Protein AF-F9RQL7-F1 (afdb_monomer)

Mean predicted aligned error: 13.52 Å

Radius of gyration: 19.3 Å; Cα contacts (8 Å, |Δi|>4): 56; chains: 1; bounding box: 46×42×48 Å

Secondary structure (DSSP, 8-state):
---HHHHHHHHTTTTTTS----HHHHHHHHHHHHHHHHHHHHTTHHHHHHHHHT--HHHHHHHHHHTGGGTT-----SSS----HHHHHHHHHHHHHTT-SSHHHHHHHHHHHHHT-

pLDDT: mean 74.27, std 17.34, range [39.31, 95.12]

Organism: NCBI:txid870967

Nearest PDB structures (foldseek):
  8rbz-assembly1_d  TM=2.976E-01  e=7.379E+00  Homo sapiens

Foldseek 3Di:
DDDVVVVVVVVVVPPPDDDPQDPVNVVVVVVVVVVVVCCVFPVQPPVLLVVLLPDDLVRLVVVLVVCVVVQPPDDDDPPDPDDTSNNSSVLSNQCVVVVPPDSVRSVVVVVCVVVVD

Structure (mmCIF, N/CA/C/O backbone):
data_AF-F9RQL7-F1
#
_entry.id   AF-F9RQL7-F1
#
loop_
_atom_site.group_PDB
_atom_site.id
_atom_site.type_symbol
_atom_site.label_atom_id
_atom_site.label_alt_id
_atom_site.label_comp_id
_atom_site.label_asym_id
_atom_site.label_entity_id
_atom_site.label_seq_id
_atom_site.pdbx_PDB_ins_code
_atom_site.Cartn_x
_atom_site.Cartn_y
_atom_site.Cartn_z
_atom_site.occupancy
_atom_site.B_iso_or_equiv
_atom_site.auth_seq_id
_atom_site.auth_comp_id
_atom_site.auth_asym_id
_atom_site.auth_atom_id
_atom_site.pdbx_PDB_model_num
ATOM 1 N N . MET A 1 1 ? 10.982 -32.640 -1.183 1.00 45.06 1 MET A N 1
ATOM 2 C CA . MET A 1 1 ? 10.847 -31.191 -1.459 1.00 45.06 1 MET A CA 1
ATOM 3 C C . MET A 1 1 ? 12.159 -30.702 -2.053 1.00 45.06 1 MET A C 1
ATOM 5 O O . MET A 1 1 ? 13.196 -31.022 -1.490 1.00 45.06 1 MET A O 1
ATOM 9 N N . LYS A 1 2 ? 12.142 -30.049 -3.223 1.00 42.50 2 LYS A N 1
ATOM 10 C CA . LYS A 1 2 ? 13.363 -29.528 -3.861 1.00 42.50 2 LYS A CA 1
ATOM 11 C C . LYS A 1 2 ? 13.650 -28.135 -3.309 1.00 42.50 2 LYS A C 1
ATOM 13 O O . LYS A 1 2 ? 12.776 -27.278 -3.339 1.00 42.50 2 LYS A O 1
ATOM 18 N N . ASP A 1 3 ? 14.860 -27.960 -2.799 1.00 39.31 3 ASP A N 1
ATOM 19 C CA . ASP A 1 3 ? 15.349 -26.729 -2.189 1.00 39.31 3 ASP A CA 1
ATOM 20 C C . ASP A 1 3 ? 15.357 -25.577 -3.221 1.00 39.31 3 ASP A C 1
ATOM 22 O O . ASP A 1 3 ? 16.038 -25.691 -4.249 1.00 39.31 3 ASP A O 1
ATOM 26 N N . PRO A 1 4 ? 14.624 -24.467 -3.012 1.00 50.97 4 PRO A N 1
ATOM 27 C CA . PRO A 1 4 ? 14.564 -23.359 -3.971 1.00 50.97 4 PRO A CA 1
ATOM 28 C C . PRO A 1 4 ? 15.920 -22.657 -4.159 1.00 50.97 4 PRO A C 1
ATOM 30 O O . PRO A 1 4 ? 16.154 -22.020 -5.184 1.00 50.97 4 PRO A O 1
ATOM 33 N N . LEU A 1 5 ? 16.868 -22.844 -3.235 1.00 45.59 5 LEU A N 1
ATOM 34 C CA . LEU A 1 5 ? 18.243 -22.349 -3.369 1.00 45.59 5 LEU A CA 1
ATOM 35 C C . LEU A 1 5 ? 19.068 -23.126 -4.412 1.00 45.59 5 LEU A C 1
ATOM 37 O O . LEU A 1 5 ? 20.006 -22.577 -4.993 1.00 45.59 5 LEU A O 1
ATOM 41 N N . LEU A 1 6 ? 18.702 -24.377 -4.711 1.00 46.00 6 LEU A N 1
ATOM 42 C CA . LEU A 1 6 ? 19.337 -25.178 -5.765 1.00 46.00 6 LEU A CA 1
ATOM 43 C C . LEU A 1 6 ? 18.793 -24.846 -7.163 1.00 46.00 6 LEU A C 1
ATOM 45 O O . LEU A 1 6 ? 19.497 -25.048 -8.152 1.00 46.00 6 LEU A O 1
ATOM 49 N N . SER A 1 7 ? 17.581 -24.288 -7.250 1.00 49.50 7 SER A N 1
ATOM 50 C CA . SER A 1 7 ? 16.996 -23.784 -8.502 1.00 49.50 7 SER A CA 1
ATOM 51 C C . SER A 1 7 ? 17.860 -22.678 -9.115 1.00 49.50 7 SER A C 1
ATOM 53 O O . SER A 1 7 ? 18.154 -22.698 -10.308 1.00 49.50 7 SER A O 1
ATOM 55 N N . ASN A 1 8 ? 18.379 -21.773 -8.278 1.00 44.59 8 ASN A N 1
ATOM 56 C CA . ASN A 1 8 ? 19.249 -20.685 -8.731 1.00 44.59 8 ASN A CA 1
ATOM 57 C C . ASN A 1 8 ? 20.629 -21.170 -9.209 1.00 44.59 8 ASN A C 1
ATOM 59 O O . ASN A 1 8 ? 21.222 -20.533 -10.075 1.00 44.59 8 ASN A O 1
ATOM 63 N N . ARG A 1 9 ? 21.131 -22.313 -8.711 1.00 43.75 9 ARG A N 1
ATOM 64 C CA . ARG A 1 9 ? 22.375 -22.925 -9.224 1.00 43.75 9 ARG A CA 1
ATOM 65 C C . ARG A 1 9 ? 22.205 -23.556 -10.606 1.00 43.75 9 ARG A C 1
ATOM 67 O O . ARG A 1 9 ? 23.170 -23.588 -11.366 1.00 43.75 9 ARG A O 1
ATOM 74 N N . ARG A 1 10 ? 21.007 -24.037 -10.954 1.00 40.84 10 ARG A N 1
ATOM 75 C CA . ARG A 1 10 ? 20.752 -24.623 -12.283 1.00 40.84 10 ARG A CA 1
ATOM 76 C C . ARG A 1 10 ? 20.666 -23.580 -13.390 1.00 40.84 10 ARG A C 1
ATOM 78 O O . ARG A 1 10 ? 21.162 -23.833 -14.480 1.00 40.84 10 ARG A O 1
ATOM 85 N N . ILE A 1 11 ? 20.165 -22.378 -13.092 1.00 47.31 11 ILE A N 1
ATOM 86 C CA . ILE A 1 11 ? 20.148 -21.269 -14.064 1.00 47.31 11 ILE A CA 1
ATOM 87 C C . ILE A 1 11 ? 21.576 -20.920 -14.522 1.00 47.31 11 ILE A C 1
ATOM 89 O O . ILE A 1 11 ? 21.788 -20.558 -15.674 1.00 47.31 11 ILE A O 1
ATOM 93 N N . THR A 1 12 ? 22.581 -21.096 -13.655 1.00 45.31 12 THR A N 1
ATOM 94 C CA . THR A 1 12 ? 23.987 -20.879 -14.029 1.00 45.31 12 THR A CA 1
ATOM 95 C C . THR A 1 12 ? 24.623 -22.013 -14.838 1.00 45.31 12 THR A C 1
ATOM 97 O O . THR A 1 12 ? 25.692 -21.795 -15.396 1.00 45.31 12 THR A O 1
ATOM 100 N N . THR A 1 13 ? 24.018 -23.205 -14.917 1.00 46.81 13 THR A N 1
ATOM 101 C CA . THR A 1 13 ? 24.629 -24.371 -15.593 1.00 46.81 13 THR A CA 1
ATOM 102 C C . THR A 1 13 ? 24.010 -24.723 -16.946 1.00 46.81 13 THR A C 1
ATOM 104 O O . THR A 1 13 ? 24.648 -25.435 -17.708 1.00 46.81 13 THR A O 1
ATOM 107 N N . GLU A 1 14 ? 22.824 -24.213 -17.290 1.00 46.28 14 GLU A N 1
ATOM 108 C CA . GLU A 1 14 ? 22.153 -24.533 -18.569 1.00 46.28 14 GLU A CA 1
ATOM 109 C C . GLU A 1 14 ? 22.349 -23.475 -19.676 1.00 46.28 14 GLU A C 1
ATOM 111 O O . GLU A 1 14 ? 21.758 -23.581 -20.744 1.00 46.28 14 GLU A O 1
ATOM 116 N N . LEU A 1 15 ? 23.210 -22.471 -19.468 1.00 50.91 15 LEU A N 1
ATOM 117 C CA . LEU A 1 15 ? 23.585 -21.490 -20.505 1.00 50.91 15 LEU A CA 1
ATOM 118 C C . LEU A 1 15 ? 24.892 -21.831 -21.238 1.00 50.91 15 LEU A C 1
ATOM 120 O O . LEU A 1 15 ? 25.329 -21.084 -22.114 1.00 50.91 15 LEU A O 1
ATOM 124 N N . SER A 1 16 ? 25.515 -22.967 -20.926 1.00 53.50 16 SER A N 1
ATOM 125 C CA . SER A 1 16 ? 26.576 -23.514 -21.765 1.00 53.50 16 SER A CA 1
ATOM 126 C C . SER A 1 16 ? 25.939 -24.208 -22.962 1.00 53.50 16 SER A C 1
ATOM 128 O O . SER A 1 16 ? 25.461 -25.331 -22.821 1.00 53.50 16 SER A O 1
ATOM 130 N N . ASN A 1 17 ? 25.909 -23.522 -24.107 1.00 50.91 17 ASN A N 1
ATOM 131 C CA . ASN A 1 17 ? 26.413 -24.108 -25.354 1.00 50.91 17 ASN A CA 1
ATOM 132 C C . ASN A 1 17 ? 26.517 -23.137 -26.540 1.00 50.91 17 ASN A C 1
ATOM 134 O O . ASN A 1 17 ? 26.993 -23.586 -27.570 1.00 50.91 17 ASN A O 1
ATOM 138 N N . ASP A 1 18 ? 26.176 -21.841 -26.428 1.00 52.56 18 ASP A N 1
ATOM 139 C CA . ASP A 1 18 ? 26.261 -20.974 -27.623 1.00 52.56 18 ASP A CA 1
ATOM 140 C C . ASP A 1 18 ? 26.481 -19.468 -27.387 1.00 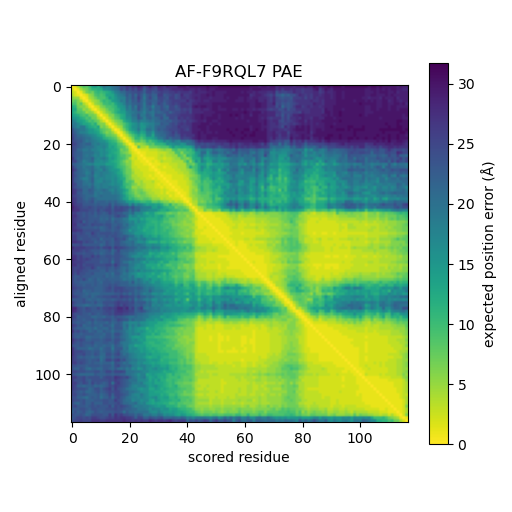52.56 18 ASP A C 1
ATOM 142 O O . ASP A 1 18 ? 25.912 -18.618 -28.069 1.00 52.56 18 ASP A O 1
ATOM 146 N N . SER A 1 19 ? 27.290 -19.050 -26.409 1.00 52.31 19 SER A N 1
ATOM 147 C CA . SER A 1 19 ? 27.514 -17.605 -26.222 1.00 52.31 19 SER A CA 1
ATOM 148 C C . SER A 1 19 ? 28.914 -17.263 -25.738 1.00 52.31 19 SER A C 1
ATOM 150 O O . SER A 1 19 ? 29.286 -17.515 -24.595 1.00 52.31 19 SER A O 1
ATOM 152 N N . SER A 1 20 ? 29.664 -16.606 -26.619 1.00 59.28 20 SER A N 1
ATOM 153 C CA . SER A 1 20 ? 30.956 -15.951 -26.407 1.00 59.28 20 SER A CA 1
ATOM 154 C C . SER A 1 20 ? 30.855 -14.725 -25.483 1.00 59.28 20 SER A C 1
ATOM 156 O O . SER A 1 20 ? 31.326 -13.641 -25.829 1.00 59.28 20 SER A O 1
ATOM 158 N N . ILE A 1 21 ? 30.188 -14.859 -24.337 1.00 56.72 21 ILE A N 1
ATOM 159 C CA . ILE A 1 21 ? 30.029 -13.773 -23.371 1.00 56.72 21 ILE A CA 1
ATOM 160 C C . ILE A 1 21 ? 31.148 -13.892 -22.339 1.00 56.72 21 ILE A C 1
ATOM 162 O O . ILE A 1 21 ? 31.231 -14.873 -21.599 1.00 56.72 21 ILE A O 1
ATOM 166 N N . THR A 1 22 ? 32.028 -12.896 -22.287 1.00 71.88 22 THR A N 1
ATOM 167 C CA . THR A 1 22 ? 33.114 -12.859 -21.302 1.00 71.88 22 THR A CA 1
ATOM 168 C C . THR A 1 22 ? 32.563 -12.634 -19.889 1.00 71.88 22 THR A C 1
ATOM 170 O O . THR A 1 22 ? 31.493 -12.053 -19.693 1.00 71.88 22 THR A O 1
ATOM 173 N N . ILE A 1 23 ? 33.302 -13.072 -18.865 1.00 70.19 23 ILE A N 1
ATOM 174 C CA . ILE A 1 23 ? 32.916 -12.912 -17.448 1.00 70.19 23 ILE A CA 1
ATOM 175 C C . ILE A 1 23 ? 32.603 -11.440 -17.108 1.00 70.19 23 ILE A C 1
ATOM 177 O O . ILE A 1 23 ? 31.697 -11.158 -16.321 1.00 70.19 23 ILE A O 1
ATOM 181 N N . ASP A 1 24 ? 33.307 -10.493 -17.730 1.00 69.19 24 ASP A N 1
ATOM 182 C CA . ASP A 1 24 ? 33.075 -9.061 -17.531 1.00 69.19 24 ASP A CA 1
ATOM 183 C C . ASP A 1 24 ? 31.769 -8.575 -18.171 1.00 69.19 24 ASP A C 1
ATOM 185 O O . ASP A 1 24 ? 31.064 -7.762 -17.570 1.00 69.19 24 ASP A O 1
ATOM 189 N N . GLN A 1 25 ? 31.370 -9.139 -19.315 1.00 71.44 25 GLN A N 1
ATOM 190 C CA . GLN A 1 25 ? 30.062 -8.874 -19.919 1.00 71.44 25 GLN A CA 1
ATOM 191 C C . GLN A 1 25 ? 28.919 -9.425 -19.054 1.00 71.44 25 GLN A C 1
ATOM 193 O O . GLN A 1 25 ? 27.909 -8.744 -18.885 1.00 71.44 25 GLN A O 1
ATOM 198 N N . MET A 1 26 ? 29.083 -10.595 -18.423 1.00 68.94 26 MET A N 1
ATOM 199 C CA . MET A 1 26 ? 28.092 -11.117 -17.464 1.00 68.94 26 MET A CA 1
ATOM 200 C C . MET A 1 26 ? 27.959 -10.231 -16.220 1.00 68.94 26 MET A C 1
ATOM 202 O O . MET A 1 26 ? 26.843 -9.949 -15.775 1.00 68.94 26 MET A O 1
ATOM 206 N N . LYS A 1 27 ? 29.081 -9.758 -15.661 1.00 72.19 27 LYS A N 1
ATOM 207 C CA . LYS A 1 27 ? 29.070 -8.821 -14.525 1.00 72.19 27 LYS A CA 1
ATOM 208 C C . LYS A 1 27 ? 28.386 -7.507 -14.895 1.00 72.19 27 LYS A C 1
ATOM 210 O O . LYS A 1 27 ? 27.615 -6.989 -14.089 1.00 72.19 27 LYS A O 1
ATOM 215 N N . GLN A 1 28 ? 28.640 -6.993 -16.096 1.00 72.88 28 GLN A N 1
ATOM 216 C CA . GLN A 1 28 ? 28.023 -5.766 -16.588 1.00 72.88 28 GLN A CA 1
ATOM 217 C C . GLN A 1 28 ? 26.510 -5.938 -16.782 1.00 72.88 28 GLN A C 1
ATOM 219 O O . GLN A 1 28 ? 25.745 -5.182 -16.195 1.00 72.88 28 GLN A O 1
ATOM 224 N N . LEU A 1 29 ? 26.067 -7.012 -17.444 1.00 72.06 29 LEU A N 1
ATOM 225 C CA . LEU A 1 29 ? 24.647 -7.372 -17.574 1.00 72.06 29 LEU A CA 1
ATOM 226 C C . LEU A 1 29 ? 23.944 -7.514 -16.218 1.00 72.06 29 LEU A C 1
ATOM 228 O O . LEU A 1 29 ? 22.806 -7.077 -16.059 1.00 72.06 29 LEU A O 1
ATOM 232 N N . SER A 1 30 ? 24.607 -8.114 -15.227 1.00 72.69 30 SER A N 1
ATOM 233 C CA . SER A 1 30 ? 24.058 -8.224 -13.872 1.00 72.69 30 SER A CA 1
ATOM 234 C C . SER A 1 30 ? 23.922 -6.859 -13.195 1.00 72.69 30 SER A C 1
ATOM 236 O O . SER A 1 30 ? 22.927 -6.619 -12.512 1.00 72.69 30 SER A O 1
ATOM 238 N N . ARG A 1 31 ? 24.907 -5.969 -13.360 1.00 71.56 31 ARG A N 1
ATOM 239 C CA . ARG A 1 31 ? 24.871 -4.605 -12.810 1.00 71.56 31 ARG A CA 1
ATOM 240 C C . ARG A 1 31 ? 23.804 -3.760 -13.487 1.00 71.56 31 ARG A C 1
ATOM 242 O O . ARG A 1 31 ? 23.064 -3.077 -12.789 1.00 71.56 31 ARG A O 1
ATOM 249 N N . ASP A 1 32 ? 23.684 -3.853 -14.805 1.00 72.81 32 ASP A N 1
ATOM 250 C CA . ASP A 1 32 ? 22.689 -3.115 -15.580 1.00 72.81 32 ASP A CA 1
ATOM 251 C C . ASP A 1 32 ? 21.275 -3.591 -15.236 1.00 72.81 32 ASP A C 1
ATOM 253 O O . ASP A 1 32 ? 20.418 -2.771 -14.925 1.00 72.81 32 ASP A O 1
ATOM 257 N N . LYS A 1 33 ? 21.054 -4.906 -15.102 1.00 68.88 33 LYS A N 1
ATOM 258 C CA . LYS A 1 33 ? 19.782 -5.447 -14.591 1.00 68.88 33 LYS A CA 1
ATOM 259 C C . LYS A 1 33 ? 19.474 -4.987 -13.166 1.00 68.88 33 LYS A C 1
ATOM 261 O O . LYS A 1 33 ? 18.330 -4.648 -12.877 1.00 68.88 33 LYS A O 1
ATOM 266 N N . GLN A 1 34 ? 20.463 -4.953 -12.270 1.00 63.00 34 GLN A N 1
ATOM 267 C CA . GLN A 1 34 ? 20.275 -4.432 -10.909 1.00 63.00 34 GLN A CA 1
ATOM 268 C C . GLN A 1 34 ? 19.994 -2.926 -10.898 1.00 63.00 34 GLN A C 1
ATOM 270 O O . GLN A 1 34 ? 19.187 -2.469 -10.090 1.00 63.00 34 GLN A O 1
ATOM 275 N N . LYS A 1 35 ? 20.621 -2.162 -11.794 1.00 68.19 35 LYS A N 1
ATOM 276 C CA . LYS A 1 35 ? 20.407 -0.723 -11.958 1.00 68.19 35 LYS A CA 1
ATOM 277 C C . LYS A 1 35 ? 19.020 -0.433 -12.524 1.00 68.19 35 LYS A C 1
ATOM 279 O O . LYS A 1 35 ? 18.318 0.405 -11.973 1.00 68.19 35 LYS A O 1
ATOM 284 N N . ASP A 1 36 ? 18.583 -1.167 -13.540 1.00 65.75 36 ASP A N 1
AT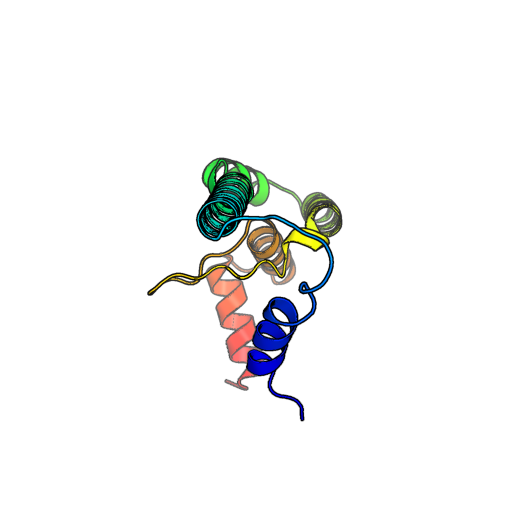OM 285 C CA . ASP A 1 36 ? 17.232 -1.069 -14.096 1.00 65.75 36 ASP A CA 1
ATOM 286 C C . ASP A 1 36 ? 16.173 -1.467 -13.071 1.00 65.75 36 ASP A C 1
ATOM 288 O O . ASP A 1 36 ? 15.145 -0.803 -12.941 1.00 65.75 36 ASP A O 1
ATOM 292 N N . TYR A 1 37 ? 16.442 -2.511 -12.286 1.00 63.47 37 TYR A N 1
ATOM 293 C CA . TYR A 1 37 ? 15.599 -2.908 -11.166 1.00 63.47 37 TYR A CA 1
ATOM 294 C C . TYR A 1 37 ? 15.533 -1.805 -10.104 1.00 63.47 37 TYR A C 1
ATOM 296 O O . TYR A 1 37 ? 14.446 -1.401 -9.700 1.00 63.47 37 TYR A O 1
ATOM 304 N N . ALA A 1 38 ? 16.672 -1.235 -9.701 1.00 59.41 38 ALA A N 1
ATOM 305 C CA . ALA A 1 38 ? 16.710 -0.113 -8.769 1.00 59.41 38 ALA A CA 1
ATOM 306 C C . ALA A 1 38 ? 15.960 1.113 -9.319 1.00 59.41 38 ALA A C 1
ATOM 308 O O . ALA A 1 38 ? 15.188 1.727 -8.584 1.00 59.41 38 ALA A O 1
ATOM 309 N N . ASN A 1 39 ? 16.102 1.436 -10.604 1.00 62.25 39 ASN A N 1
ATOM 310 C CA . ASN A 1 39 ? 15.432 2.568 -11.245 1.00 62.25 39 ASN A CA 1
ATOM 311 C C . ASN A 1 39 ? 13.914 2.358 -11.353 1.00 62.25 39 ASN A C 1
ATOM 313 O O . ASN A 1 39 ? 13.148 3.259 -11.008 1.00 62.25 39 ASN A O 1
ATOM 317 N N . LYS A 1 40 ? 13.449 1.164 -11.739 1.00 63.03 40 LYS A N 1
ATOM 318 C CA . LYS A 1 40 ? 12.011 0.835 -11.764 1.00 63.03 40 LYS A CA 1
ATOM 319 C C . LYS A 1 40 ? 11.367 0.925 -10.380 1.00 63.03 40 LYS A C 1
ATOM 321 O O . LYS A 1 40 ? 10.190 1.243 -10.260 1.00 63.03 40 LYS A O 1
ATOM 326 N N . LEU A 1 41 ? 12.135 0.641 -9.331 1.00 60.16 41 LEU A N 1
ATOM 327 C CA . LEU A 1 41 ? 11.612 0.449 -7.983 1.00 60.16 41 LEU A CA 1
ATOM 328 C C . LEU A 1 41 ? 11.819 1.632 -7.027 1.00 60.16 41 LEU A C 1
ATOM 330 O O . LEU A 1 41 ? 11.132 1.670 -6.001 1.00 60.16 41 LEU A O 1
ATOM 334 N N . SER A 1 42 ? 12.758 2.542 -7.312 1.00 55.12 42 SER A N 1
ATOM 335 C CA . SER A 1 42 ? 13.153 3.642 -6.413 1.00 55.12 42 SER A CA 1
ATOM 336 C C . SER A 1 42 ? 12.760 5.039 -6.893 1.00 55.12 42 SER A C 1
ATOM 338 O O . SER A 1 42 ? 12.509 5.899 -6.051 1.00 55.12 42 SER A O 1
ATOM 340 N N . SER A 1 43 ? 12.639 5.264 -8.206 1.00 53.97 43 SER A N 1
ATOM 341 C CA . SER A 1 43 ? 12.589 6.625 -8.764 1.00 53.97 43 SER A CA 1
ATOM 342 C C . SER A 1 43 ? 11.348 7.437 -8.395 1.00 53.97 43 SER A C 1
ATOM 344 O O . SER A 1 43 ? 11.348 8.633 -8.639 1.00 53.97 43 SER A O 1
ATOM 346 N N . ASN A 1 44 ? 10.297 6.838 -7.820 1.00 69.88 44 ASN A N 1
ATOM 347 C CA . ASN A 1 44 ? 9.081 7.598 -7.519 1.00 69.88 44 ASN A CA 1
ATOM 348 C C . ASN A 1 44 ? 8.281 7.127 -6.299 1.00 69.88 44 ASN A C 1
ATOM 350 O O . ASN A 1 44 ? 7.066 7.285 -6.244 1.00 69.88 44 ASN A O 1
ATOM 354 N N . TRP A 1 45 ? 8.946 6.532 -5.303 1.00 77.00 45 TRP A N 1
ATOM 355 C CA . TRP A 1 45 ? 8.252 5.988 -4.129 1.00 77.00 45 TRP A CA 1
ATOM 356 C C . TRP A 1 45 ? 7.420 7.031 -3.370 1.00 77.00 45 TRP A C 1
ATOM 358 O O . TRP A 1 45 ? 6.273 6.759 -3.035 1.00 77.00 45 TRP A O 1
ATOM 368 N N . LYS A 1 46 ? 7.982 8.217 -3.094 1.00 80.62 46 LYS A N 1
ATOM 369 C CA . LYS A 1 46 ? 7.286 9.268 -2.331 1.00 80.62 46 LYS A CA 1
ATOM 370 C C . LYS A 1 46 ? 6.039 9.764 -3.063 1.00 80.62 46 LYS A C 1
ATOM 372 O O . LYS A 1 46 ? 4.980 9.868 -2.452 1.00 80.62 46 LYS A O 1
ATOM 377 N N . ASP A 1 47 ? 6.16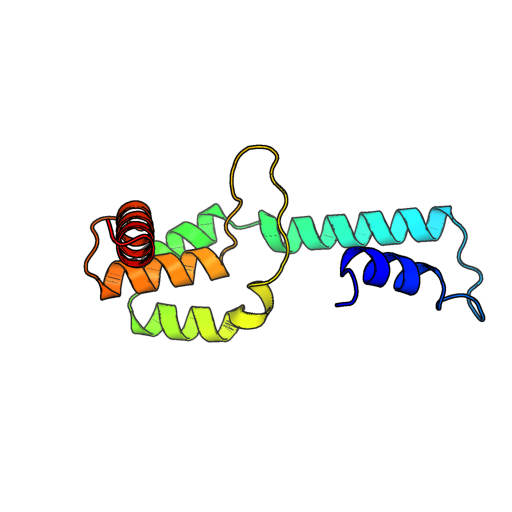4 9.994 -4.363 1.00 84.44 47 ASP A N 1
ATOM 378 C CA . ASP A 1 47 ? 5.075 10.487 -5.203 1.00 84.44 47 ASP A CA 1
ATOM 379 C C . ASP A 1 47 ? 3.989 9.423 -5.365 1.00 84.44 47 ASP A C 1
ATOM 381 O O . ASP A 1 47 ? 2.803 9.705 -5.201 1.00 84.44 47 ASP A O 1
ATOM 385 N N . ALA A 1 48 ? 4.389 8.171 -5.598 1.00 84.44 48 ALA A N 1
ATOM 386 C CA . ALA A 1 48 ? 3.465 7.049 -5.681 1.00 84.44 48 ALA A CA 1
ATOM 387 C C . ALA A 1 48 ? 2.728 6.813 -4.354 1.00 84.44 48 ALA A C 1
ATOM 389 O O . ALA A 1 48 ? 1.518 6.603 -4.362 1.00 84.44 48 ALA A O 1
ATOM 390 N N . LYS A 1 49 ? 3.435 6.904 -3.219 1.00 88.06 49 LYS A N 1
ATOM 391 C CA . LYS A 1 49 ? 2.847 6.818 -1.877 1.00 88.06 49 LYS A CA 1
ATOM 392 C C . LYS A 1 49 ? 1.787 7.901 -1.673 1.00 88.06 49 LYS A C 1
ATOM 394 O O . LYS A 1 49 ? 0.660 7.569 -1.327 1.00 88.06 49 LYS A O 1
ATOM 399 N N . SER A 1 50 ? 2.140 9.161 -1.935 1.00 89.62 50 SER A N 1
ATOM 400 C CA . SER A 1 50 ? 1.225 10.303 -1.806 1.00 89.62 50 SER A CA 1
ATOM 401 C C . SER A 1 50 ? -0.022 10.129 -2.679 1.00 89.62 50 SER A C 1
ATOM 403 O O . SER A 1 50 ? -1.144 10.325 -2.219 1.00 89.62 50 SER A O 1
ATOM 405 N N . LYS A 1 51 ? 0.160 9.665 -3.924 1.00 91.19 51 LYS A N 1
ATOM 406 C CA . LYS A 1 51 ? -0.951 9.373 -4.835 1.00 91.19 51 LYS A CA 1
ATOM 407 C C . LYS A 1 51 ? -1.876 8.289 -4.272 1.00 91.19 51 LYS A C 1
ATOM 409 O O . LYS A 1 51 ? -3.083 8.482 -4.277 1.00 91.19 51 LYS A O 1
ATOM 414 N N . ILE A 1 52 ? -1.320 7.181 -3.778 1.00 92.50 52 ILE A N 1
ATOM 415 C CA . ILE A 1 52 ? -2.080 6.058 -3.200 1.00 92.50 52 ILE A CA 1
ATOM 416 C C . ILE A 1 52 ? -2.855 6.482 -1.948 1.00 92.50 52 ILE A C 1
ATOM 418 O O . ILE A 1 52 ? -3.994 6.063 -1.770 1.00 92.50 52 ILE A O 1
ATOM 422 N N . GLU A 1 53 ? -2.268 7.317 -1.087 1.00 91.25 53 GLU A N 1
ATOM 423 C CA . GLU A 1 53 ? -2.941 7.813 0.124 1.00 91.25 53 GLU A CA 1
ATOM 424 C C . GLU A 1 53 ? -4.211 8.615 -0.201 1.00 91.25 53 GLU A C 1
ATOM 426 O O . GLU A 1 53 ? -5.161 8.580 0.581 1.00 91.25 53 GLU A O 1
ATOM 431 N N . GLY A 1 54 ? -4.244 9.283 -1.360 1.00 91.50 54 GLY A N 1
ATOM 432 C CA . GLY A 1 54 ? -5.399 10.036 -1.851 1.00 91.50 54 GLY A CA 1
ATOM 433 C C . GLY A 1 54 ? -6.392 9.248 -2.713 1.00 91.50 54 GLY A C 1
ATOM 434 O O . GLY A 1 54 ? -7.418 9.814 -3.069 1.00 91.50 54 GLY A O 1
ATOM 435 N N . MET A 1 55 ? -6.114 7.987 -3.064 1.00 94.69 55 MET A N 1
ATOM 436 C CA . MET A 1 55 ? -7.009 7.189 -3.914 1.00 94.69 55 MET A CA 1
ATOM 437 C C . MET A 1 55 ? -8.228 6.687 -3.148 1.00 94.69 55 MET A C 1
ATOM 439 O O . MET A 1 55 ? -8.121 6.248 -1.996 1.00 94.69 55 MET A O 1
ATOM 443 N N . GLU A 1 56 ? -9.37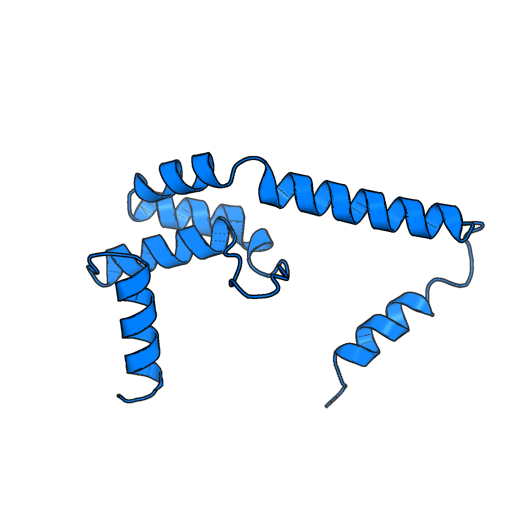8 6.665 -3.813 1.00 93.81 56 GLU A N 1
ATOM 444 C CA . GLU A 1 56 ? -10.576 5.998 -3.314 1.00 93.81 56 GLU A CA 1
ATOM 445 C C . GLU A 1 56 ? -10.551 4.482 -3.520 1.00 93.81 56 GLU A C 1
ATOM 447 O O . GLU A 1 56 ? -9.674 3.923 -4.175 1.00 93.81 56 GLU A O 1
ATOM 452 N N . HIS A 1 57 ? -11.492 3.794 -2.876 1.00 91.75 57 HIS A N 1
ATOM 453 C CA . HIS A 1 57 ? -11.510 2.336 -2.788 1.00 91.75 57 HIS A CA 1
ATOM 454 C C . HIS A 1 57 ? -11.469 1.638 -4.163 1.00 91.75 57 HIS A C 1
ATOM 456 O O . HIS A 1 57 ? -1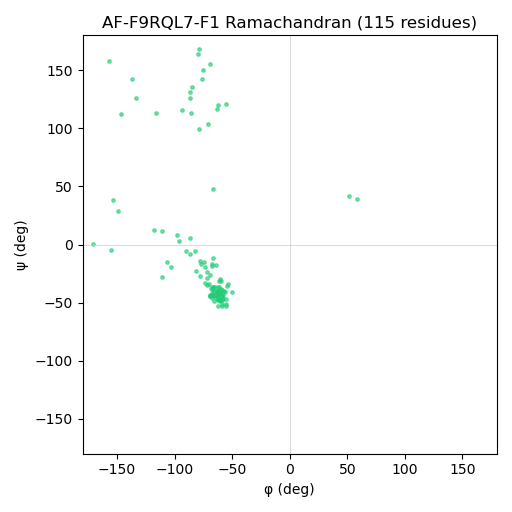0.639 0.754 -4.384 1.00 91.75 57 HIS A O 1
ATOM 462 N N . ASP A 1 58 ? -12.289 2.093 -5.110 1.00 93.62 58 ASP A N 1
ATOM 463 C CA . ASP A 1 58 ? -12.344 1.535 -6.468 1.00 93.62 58 ASP A CA 1
ATOM 464 C C . ASP A 1 58 ? -11.085 1.866 -7.286 1.00 93.62 58 ASP A C 1
ATOM 466 O O . ASP A 1 58 ? -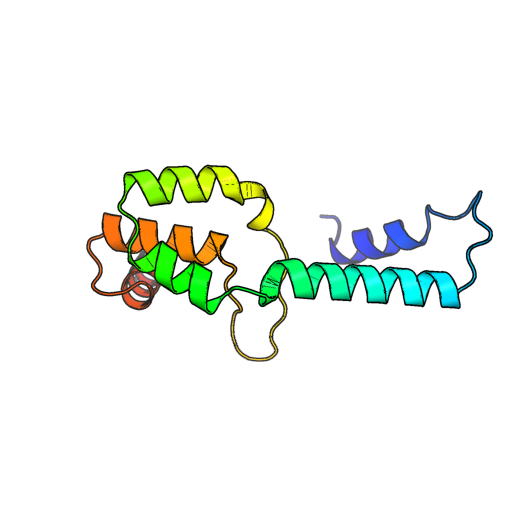10.609 1.056 -8.084 1.00 93.62 58 ASP A O 1
ATOM 470 N N . GLU A 1 59 ? -10.495 3.042 -7.056 1.00 93.50 59 GLU A N 1
ATOM 471 C CA . GLU A 1 59 ? -9.246 3.452 -7.704 1.00 93.50 59 GLU A CA 1
ATOM 472 C C . GLU A 1 59 ? -8.065 2.605 -7.221 1.00 93.50 59 GLU A C 1
ATOM 474 O O . GLU A 1 59 ? -7.198 2.232 -8.016 1.00 93.50 59 GLU A O 1
ATOM 479 N N . LEU A 1 60 ? -8.050 2.259 -5.929 1.00 93.69 60 LEU A N 1
ATOM 480 C CA . LEU A 1 60 ? -7.069 1.345 -5.352 1.00 93.69 60 LEU A CA 1
ATOM 481 C C . LEU A 1 60 ? -7.182 -0.048 -5.976 1.00 93.69 60 LEU A C 1
ATOM 483 O O . LEU A 1 60 ? -6.149 -0.611 -6.333 1.00 93.69 60 LEU A O 1
ATOM 487 N N . LEU A 1 61 ? -8.397 -0.579 -6.168 1.00 93.69 61 LEU A N 1
ATOM 488 C CA . LEU A 1 61 ? -8.601 -1.867 -6.852 1.00 93.69 61 LEU A CA 1
ATOM 489 C C . LEU A 1 61 ? -8.035 -1.849 -8.269 1.00 93.69 61 LEU A C 1
ATOM 491 O O . LEU A 1 61 ? -7.206 -2.694 -8.610 1.00 93.69 61 LEU A O 1
ATOM 495 N N . GLY A 1 62 ? -8.403 -0.840 -9.064 1.00 92.19 62 GLY A N 1
ATOM 496 C CA . GLY A 1 62 ? -7.879 -0.691 -10.422 1.00 92.19 62 GLY A CA 1
ATOM 497 C C . GLY A 1 62 ? -6.353 -0.554 -10.450 1.00 92.19 62 GLY A C 1
ATOM 498 O O . GLY A 1 62 ? -5.684 -1.133 -11.309 1.00 92.19 62 GLY A O 1
ATOM 499 N N . PHE A 1 63 ? -5.776 0.161 -9.480 1.00 91.19 63 PHE A N 1
ATOM 500 C CA . PHE A 1 63 ? -4.327 0.290 -9.349 1.00 91.19 63 PHE A CA 1
ATOM 501 C C . PHE A 1 63 ? -3.647 -1.043 -9.009 1.00 91.19 63 PHE A C 1
ATOM 503 O O . PHE A 1 63 ? -2.605 -1.363 -9.590 1.00 91.19 63 PHE A O 1
ATOM 510 N N . ILE A 1 64 ? -4.212 -1.806 -8.073 1.00 90.94 64 ILE A N 1
ATOM 511 C CA . ILE A 1 64 ? -3.706 -3.116 -7.648 1.00 90.94 64 ILE A CA 1
ATOM 512 C C . ILE A 1 64 ? -3.699 -4.078 -8.838 1.00 90.94 64 ILE A C 1
ATOM 514 O O . ILE A 1 64 ? -2.664 -4.689 -9.114 1.00 90.94 64 ILE A O 1
ATOM 518 N N . ASP A 1 65 ? -4.802 -4.159 -9.580 1.00 90.00 65 ASP A N 1
ATOM 519 C CA . ASP A 1 65 ? -4.917 -5.048 -10.738 1.00 90.00 65 ASP A CA 1
ATOM 520 C C . ASP A 1 65 ? -3.911 -4.690 -11.837 1.00 90.00 65 ASP A C 1
ATOM 522 O O . ASP A 1 65 ? -3.230 -5.572 -12.364 1.00 90.00 65 ASP A O 1
ATOM 526 N N . ALA A 1 66 ? -3.720 -3.397 -12.113 1.00 86.50 66 ALA A N 1
ATOM 527 C CA . ALA A 1 66 ? -2.752 -2.922 -13.103 1.00 86.50 66 ALA A CA 1
ATOM 528 C C . ALA A 1 66 ? -1.278 -3.163 -12.711 1.00 86.50 66 ALA A C 1
ATOM 530 O O . ALA A 1 66 ? -0.399 -3.112 -13.571 1.00 86.50 66 ALA A O 1
ATOM 531 N N . ASN A 1 67 ? -0.984 -3.397 -11.427 1.00 83.81 67 ASN A N 1
ATOM 532 C CA . ASN A 1 67 ? 0.384 -3.516 -10.902 1.00 83.81 67 ASN A CA 1
ATOM 533 C C . ASN A 1 67 ? 0.700 -4.892 -10.299 1.00 83.81 67 ASN A C 1
ATOM 535 O O . ASN A 1 67 ? 1.738 -5.044 -9.649 1.00 83.81 67 ASN A O 1
ATOM 539 N N . LYS A 1 68 ? -0.157 -5.894 -10.519 1.00 80.88 68 LYS A N 1
ATOM 540 C CA . LYS A 1 68 ? -0.051 -7.233 -9.921 1.00 80.88 68 LYS A CA 1
ATOM 541 C C . LYS A 1 68 ? 1.296 -7.917 -10.171 1.00 80.88 68 LYS A C 1
ATOM 543 O O . LYS A 1 68 ? 1.843 -8.550 -9.269 1.00 80.88 68 LYS A O 1
ATOM 548 N N . ASP A 1 69 ? 1.880 -7.701 -11.346 1.00 76.06 69 ASP A N 1
ATOM 549 C CA . ASP A 1 69 ? 3.171 -8.283 -11.737 1.00 76.06 69 ASP A CA 1
ATOM 550 C C . ASP A 1 69 ? 4.364 -7.734 -10.932 1.00 76.06 6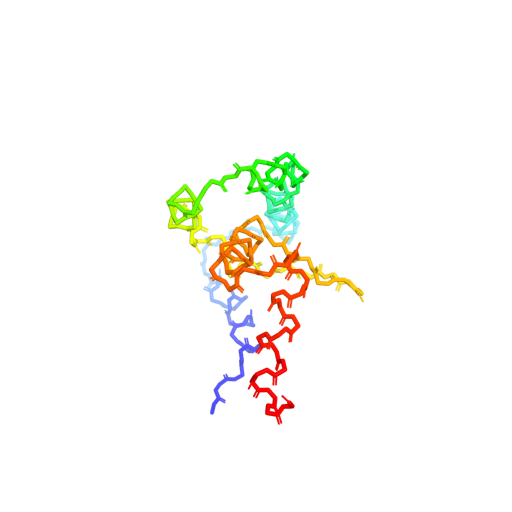9 ASP A C 1
ATOM 552 O O . ASP A 1 69 ? 5.430 -8.349 -10.882 1.00 76.06 69 ASP A O 1
ATOM 556 N N . ASN A 1 70 ? 4.192 -6.600 -10.242 1.00 68.06 70 ASN A N 1
ATOM 557 C CA . ASN A 1 70 ? 5.230 -5.997 -9.403 1.00 68.06 70 ASN A CA 1
ATOM 558 C C . ASN A 1 70 ? 5.253 -6.557 -7.967 1.00 68.06 70 ASN A C 1
ATOM 560 O O . ASN A 1 70 ? 6.170 -6.228 -7.209 1.00 68.06 70 ASN A O 1
ATOM 564 N N . GLY A 1 71 ? 4.268 -7.377 -7.579 1.00 63.03 71 GLY A N 1
ATOM 565 C CA . GLY A 1 71 ? 4.035 -7.773 -6.187 1.00 63.03 71 GLY A CA 1
ATOM 566 C C . GLY A 1 71 ? 4.968 -8.831 -5.602 1.00 63.03 71 GLY A C 1
ATOM 567 O O . GLY A 1 71 ? 5.044 -8.953 -4.386 1.00 63.03 71 GLY A O 1
ATOM 568 N N . LEU A 1 72 ? 5.704 -9.574 -6.435 1.00 61.56 72 LEU A N 1
ATOM 569 C CA . LEU A 1 72 ? 6.624 -10.640 -5.991 1.00 61.56 72 LEU A CA 1
ATOM 570 C C . LEU A 1 72 ? 8.101 -10.294 -6.210 1.00 61.56 72 LEU A C 1
ATOM 572 O O . LEU A 1 72 ? 8.986 -11.146 -6.103 1.00 61.56 72 LEU A O 1
ATOM 576 N N . LEU A 1 73 ? 8.380 -9.035 -6.537 1.00 65.44 73 LEU A N 1
ATOM 577 C CA . LEU A 1 73 ? 9.733 -8.553 -6.744 1.00 65.44 73 LEU A CA 1
ATOM 578 C C . LEU A 1 73 ? 10.457 -8.486 -5.394 1.00 65.44 73 LEU A C 1
ATOM 580 O O . LEU A 1 73 ? 10.230 -7.579 -4.596 1.00 65.44 73 LEU A O 1
ATOM 584 N N . VAL A 1 74 ? 11.336 -9.463 -5.139 1.00 58.91 74 VAL A N 1
ATOM 585 C CA . VAL A 1 74 ? 12.110 -9.576 -3.894 1.00 58.91 74 VAL A CA 1
ATOM 586 C C . VAL A 1 74 ? 12.886 -8.282 -3.640 1.00 58.91 74 VAL A C 1
ATOM 588 O O . VAL A 1 74 ? 13.727 -7.867 -4.446 1.00 58.91 74 VAL A O 1
ATOM 591 N N . ARG A 1 75 ? 12.624 -7.639 -2.497 1.00 64.25 75 ARG A N 1
ATOM 592 C CA . ARG A 1 75 ? 13.364 -6.458 -2.038 1.00 64.25 75 ARG A CA 1
ATOM 593 C C . ARG A 1 75 ? 14.093 -6.778 -0.740 1.00 64.25 75 ARG A C 1
ATOM 595 O O . ARG A 1 75 ? 13.478 -6.978 0.299 1.00 64.25 75 ARG A O 1
ATOM 602 N N . SER A 1 76 ? 15.420 -6.798 -0.791 1.00 55.03 76 SER A N 1
ATOM 603 C CA . SER A 1 76 ? 16.259 -6.970 0.396 1.00 55.03 76 SER A CA 1
ATOM 604 C C . SER A 1 76 ? 16.539 -5.625 1.076 1.00 55.03 76 SER A C 1
ATOM 606 O O . SER A 1 76 ? 16.970 -4.669 0.424 1.00 55.03 76 SER A O 1
ATOM 608 N N . GLY A 1 77 ? 16.346 -5.561 2.393 1.00 56.25 77 GLY A N 1
ATOM 609 C CA . GLY A 1 77 ? 16.814 -4.488 3.275 1.00 56.25 77 GLY A CA 1
ATOM 610 C C . GLY A 1 77 ? 17.388 -5.102 4.553 1.00 56.25 77 GLY A C 1
ATOM 611 O O . GLY A 1 77 ? 16.871 -6.108 5.023 1.00 56.25 77 GLY A O 1
ATOM 612 N N . SER A 1 78 ? 18.469 -4.540 5.101 1.00 50.03 78 SER A N 1
ATOM 613 C CA . SER A 1 78 ? 19.206 -5.147 6.224 1.00 50.03 78 SER A CA 1
ATOM 614 C C . SER A 1 78 ? 18.509 -5.034 7.587 1.00 50.03 78 SER A C 1
ATOM 616 O O . SER A 1 78 ? 18.899 -5.735 8.512 1.00 50.03 78 SER A O 1
ATOM 618 N N . ALA A 1 79 ? 17.491 -4.175 7.725 1.00 54.53 79 ALA A N 1
ATOM 619 C CA . ALA A 1 79 ? 16.765 -3.967 8.989 1.00 54.53 79 ALA A CA 1
ATOM 620 C C . ALA A 1 79 ? 15.323 -3.432 8.831 1.00 54.53 79 ALA A C 1
ATOM 622 O O . ALA A 1 79 ? 14.599 -3.285 9.811 1.00 54.53 79 ALA A O 1
ATOM 623 N N . THR A 1 80 ? 14.887 -3.108 7.612 1.00 61.38 80 THR A N 1
ATOM 624 C CA . THR A 1 80 ? 13.559 -2.542 7.335 1.00 61.38 80 THR A CA 1
ATOM 625 C C . THR A 1 80 ? 12.961 -3.284 6.155 1.00 61.38 80 THR A C 1
ATOM 627 O O . THR A 1 80 ? 13.595 -3.365 5.099 1.00 61.38 80 THR A O 1
ATOM 630 N N . ILE A 1 81 ? 11.747 -3.812 6.325 1.00 67.00 81 ILE A N 1
ATOM 631 C CA . ILE A 1 81 ? 10.978 -4.388 5.221 1.00 67.00 81 ILE A CA 1
ATOM 632 C C . ILE A 1 81 ? 10.701 -3.257 4.231 1.00 67.00 81 ILE A C 1
ATOM 634 O O . ILE A 1 81 ? 10.059 -2.261 4.565 1.00 67.00 81 ILE A O 1
ATOM 638 N N . ARG A 1 82 ? 11.239 -3.383 3.018 1.00 73.88 82 ARG A N 1
ATOM 639 C CA . ARG A 1 82 ? 10.958 -2.437 1.940 1.00 73.88 82 ARG A CA 1
ATOM 640 C C . ARG A 1 82 ? 9.687 -2.874 1.239 1.00 73.88 82 ARG A C 1
ATOM 642 O O . ARG A 1 82 ? 9.691 -3.893 0.563 1.00 73.88 82 ARG A O 1
ATOM 649 N N . VAL A 1 83 ? 8.651 -2.063 1.381 1.00 79.75 83 VAL A N 1
ATOM 650 C CA . VAL A 1 83 ? 7.360 -2.254 0.723 1.00 79.75 83 VAL A CA 1
ATOM 651 C C . VAL A 1 83 ? 7.424 -1.648 -0.684 1.00 79.75 83 VAL A C 1
ATOM 653 O O . VAL A 1 83 ? 7.978 -0.565 -0.885 1.00 79.75 83 VAL A O 1
ATOM 656 N N . SER A 1 84 ? 6.918 -2.367 -1.676 1.00 80.62 84 SER A N 1
ATOM 657 C CA . SER A 1 84 ? 6.707 -1.893 -3.043 1.00 80.62 84 SER A CA 1
ATOM 658 C C . SER A 1 84 ? 5.437 -1.051 -3.151 1.00 80.62 84 SER A C 1
ATOM 660 O O . SER A 1 84 ? 4.575 -1.064 -2.278 1.00 80.62 84 SER A O 1
ATOM 662 N N . VAL A 1 85 ? 5.308 -0.290 -4.241 1.00 84.88 85 VAL A N 1
ATOM 663 C CA . VAL A 1 85 ? 4.128 0.567 -4.471 1.00 84.88 85 VAL A CA 1
ATOM 664 C C . VAL A 1 85 ? 2.855 -0.280 -4.547 1.00 84.88 85 VAL A C 1
ATOM 666 O O . VAL A 1 85 ? 1.820 0.111 -4.020 1.00 84.88 85 VAL A O 1
ATOM 669 N N . TYR A 1 86 ? 2.965 -1.472 -5.133 1.00 87.62 86 TYR A N 1
ATOM 670 C CA . TYR A 1 86 ? 1.899 -2.464 -5.174 1.00 87.62 86 TYR A CA 1
ATOM 671 C C . TYR A 1 86 ? 1.499 -2.950 -3.774 1.00 87.62 86 TYR A C 1
ATOM 673 O O . TYR A 1 86 ? 0.329 -2.880 -3.406 1.00 87.62 86 TYR A O 1
ATOM 681 N N . GLU A 1 87 ? 2.465 -3.398 -2.967 1.00 87.38 87 GLU A N 1
ATOM 682 C CA . GLU A 1 87 ? 2.185 -3.879 -1.607 1.00 87.38 87 GLU A CA 1
ATOM 683 C C . GLU A 1 87 ? 1.596 -2.765 -0.734 1.00 87.38 87 GLU A C 1
ATOM 685 O O . GLU A 1 87 ? 0.692 -3.010 0.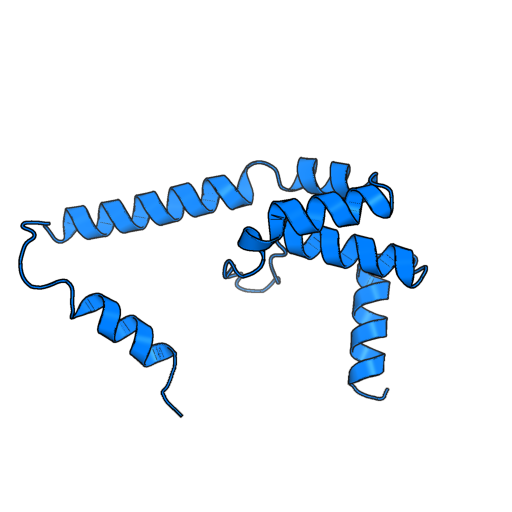058 1.00 87.38 87 GLU A O 1
ATOM 690 N N . TYR A 1 88 ? 2.051 -1.523 -0.908 1.00 90.25 88 TYR A N 1
ATOM 691 C CA . TYR A 1 88 ? 1.486 -0.386 -0.191 1.00 90.25 88 TYR A CA 1
ATOM 692 C C . TYR A 1 88 ? 0.050 -0.073 -0.619 1.00 90.25 88 TYR A C 1
ATOM 694 O O . TYR A 1 88 ? -0.779 0.210 0.242 1.00 90.25 88 TYR A O 1
ATOM 702 N N . ALA A 1 89 ? -0.274 -0.182 -1.912 1.00 91.75 89 ALA A N 1
ATOM 703 C CA . ALA A 1 89 ? -1.648 -0.045 -2.393 1.00 91.75 89 ALA A CA 1
ATOM 704 C C . ALA A 1 89 ? -2.571 -1.118 -1.793 1.00 91.75 89 ALA A C 1
ATOM 706 O O . ALA A 1 89 ? -3.656 -0.783 -1.322 1.00 91.75 89 ALA A O 1
ATOM 707 N N . LEU A 1 90 ? -2.118 -2.377 -1.714 1.00 92.00 90 LEU A N 1
ATOM 708 C CA . LEU A 1 90 ? -2.845 -3.449 -1.017 1.00 92.00 90 LEU A CA 1
ATOM 709 C C . LEU A 1 90 ? -3.080 -3.106 0.457 1.00 92.00 90 LEU A C 1
ATOM 711 O O . LEU A 1 90 ? -4.192 -3.227 0.964 1.00 92.00 90 LEU A O 1
ATOM 715 N N . MET A 1 91 ? -2.037 -2.656 1.152 1.00 92.81 91 MET A N 1
ATOM 716 C CA . MET A 1 91 ? -2.140 -2.280 2.560 1.00 92.81 91 MET A CA 1
ATOM 717 C C . MET A 1 91 ? -3.105 -1.104 2.774 1.00 92.81 91 MET A C 1
ATOM 719 O O . MET A 1 91 ? -3.879 -1.112 3.732 1.00 92.81 91 MET A O 1
ATOM 723 N N . GLN A 1 92 ? -3.080 -0.107 1.886 1.00 94.81 92 GLN A N 1
ATOM 724 C CA . GLN A 1 92 ? -3.981 1.045 1.928 1.00 94.81 92 GLN A CA 1
ATOM 725 C C . GLN A 1 92 ? -5.433 0.626 1.671 1.00 94.81 92 GLN A C 1
ATOM 727 O O . GLN A 1 92 ? -6.328 1.046 2.404 1.00 94.81 92 GLN A O 1
ATOM 732 N N . TYR A 1 93 ? -5.654 -0.239 0.679 1.00 94.88 93 TYR A N 1
ATOM 733 C CA . TYR A 1 93 ? -6.959 -0.818 0.369 1.00 94.88 93 TYR A CA 1
ATOM 734 C C . TYR A 1 93 ? -7.559 -1.517 1.591 1.00 94.88 93 TYR A C 1
ATOM 736 O O . TYR A 1 93 ? -8.652 -1.171 2.039 1.00 94.88 93 TYR A O 1
ATOM 744 N N . VAL A 1 94 ? -6.793 -2.421 2.205 1.00 93.38 94 VAL A N 1
ATOM 745 C CA . VAL A 1 94 ? -7.243 -3.157 3.391 1.00 93.38 94 VAL A CA 1
ATOM 746 C C . VAL A 1 94 ? -7.459 -2.228 4.588 1.00 93.38 94 VAL A C 1
ATOM 748 O O . VAL A 1 94 ? -8.417 -2.407 5.337 1.00 93.38 94 VAL A O 1
ATOM 751 N N . SER A 1 95 ? -6.625 -1.195 4.759 1.00 95.12 95 SER A N 1
ATOM 752 C CA . SER A 1 95 ? -6.830 -0.185 5.805 1.00 95.12 95 SER A CA 1
ATOM 753 C C . SER A 1 95 ? -8.179 0.519 5.671 1.00 95.12 95 SER A C 1
ATOM 755 O O . SER A 1 95 ? -8.818 0.777 6.693 1.00 95.12 95 SER A O 1
ATOM 757 N N . LYS A 1 96 ? -8.616 0.826 4.440 1.00 93.19 96 LYS A N 1
ATOM 758 C CA . LYS A 1 96 ? -9.940 1.408 4.184 1.00 93.19 96 LYS A CA 1
ATOM 759 C C . LYS A 1 96 ? -11.058 0.398 4.463 1.00 93.19 96 LYS A C 1
ATOM 761 O O . LYS A 1 96 ? -12.007 0.758 5.156 1.00 93.19 96 LYS A O 1
ATOM 766 N N . GLU A 1 97 ? -10.907 -0.853 4.021 1.00 93.06 97 GLU A N 1
ATOM 767 C CA . GLU A 1 97 ? -11.897 -1.926 4.236 1.00 93.06 97 GLU A CA 1
ATOM 768 C C . GLU A 1 97 ? -12.238 -2.135 5.706 1.00 93.06 97 GLU A C 1
ATOM 770 O O . GLU A 1 97 ? -13.400 -2.103 6.112 1.00 93.06 97 GLU A O 1
ATOM 775 N N . ILE A 1 98 ? -11.211 -2.293 6.538 1.00 92.81 98 ILE A N 1
ATOM 776 C CA . ILE A 1 98 ? -11.408 -2.569 7.963 1.00 92.81 98 ILE A CA 1
ATOM 777 C C . ILE A 1 98 ? -11.566 -1.288 8.797 1.00 92.81 98 ILE A C 1
ATOM 779 O O . ILE A 1 98 ? -11.594 -1.348 10.029 1.00 92.81 98 ILE A O 1
ATOM 783 N N . LYS A 1 99 ? -11.632 -0.121 8.136 1.00 92.38 99 LYS A N 1
ATOM 784 C CA . LYS A 1 99 ? -11.727 1.214 8.750 1.00 92.38 99 LYS A CA 1
ATOM 785 C C . LYS A 1 99 ? -10.644 1.462 9.811 1.00 92.38 99 LYS A C 1
ATOM 787 O O . LYS A 1 99 ? -10.912 2.010 10.882 1.00 92.38 99 LYS A O 1
ATOM 792 N N . ALA A 1 100 ? -9.414 1.038 9.529 1.00 93.44 100 ALA A N 1
ATOM 793 C CA . ALA A 1 100 ? -8.264 1.308 10.387 1.00 93.44 100 ALA A CA 1
ATOM 794 C C . ALA A 1 100 ? -7.806 2.769 10.248 1.00 93.44 100 ALA A C 1
ATOM 796 O O . ALA A 1 100 ? -7.907 3.367 9.177 1.00 93.44 100 ALA A O 1
ATOM 797 N N . ARG A 1 101 ? -7.236 3.340 11.317 1.00 91.44 101 ARG A N 1
ATOM 798 C CA . ARG A 1 101 ? -6.721 4.724 11.318 1.00 91.44 101 ARG A CA 1
ATOM 799 C C . ARG A 1 101 ? -5.424 4.865 10.530 1.00 91.44 101 ARG A C 1
ATOM 801 O O . ARG A 1 101 ? -5.018 5.975 10.204 1.00 91.44 101 ARG A O 1
ATOM 808 N N . SER A 1 102 ? -4.725 3.758 10.293 1.00 90.88 102 SER A N 1
ATOM 809 C CA . SER A 1 102 ? -3.495 3.732 9.510 1.00 90.88 102 SER A CA 1
ATOM 810 C C . SER A 1 102 ? -3.232 2.344 8.939 1.00 90.88 102 SER A C 1
ATOM 812 O O . SER A 1 102 ? -3.626 1.337 9.528 1.00 90.88 102 SER A O 1
ATOM 814 N N . VAL A 1 103 ? -2.432 2.298 7.872 1.00 90.69 103 VAL A N 1
ATOM 815 C CA . VAL A 1 103 ? -1.867 1.058 7.318 1.00 90.69 103 VAL A CA 1
ATOM 816 C C . VAL A 1 103 ? -1.192 0.206 8.395 1.00 90.69 103 VAL A C 1
ATOM 818 O O . VAL A 1 103 ? -1.365 -1.008 8.428 1.00 90.69 103 VAL A O 1
ATOM 821 N N . ARG A 1 104 ? -0.451 0.836 9.316 1.00 90.75 104 ARG A N 1
ATOM 822 C CA . ARG A 1 104 ? 0.215 0.116 10.407 1.00 90.75 104 ARG A CA 1
ATOM 823 C C . ARG A 1 104 ? -0.792 -0.586 11.314 1.00 90.75 104 ARG A C 1
ATOM 825 O O . ARG A 1 104 ? -0.585 -1.746 11.647 1.00 90.75 104 ARG A O 1
ATOM 832 N N . GLU A 1 105 ? -1.857 0.109 11.708 1.00 93.19 105 GLU A N 1
ATOM 833 C CA . GLU A 1 105 ? -2.922 -0.481 12.526 1.00 93.19 105 GLU A CA 1
ATOM 834 C C . GLU A 1 105 ? -3.603 -1.638 11.792 1.00 93.19 105 GLU A C 1
ATOM 836 O O . GLU A 1 105 ? -3.843 -2.675 12.402 1.00 93.19 105 GLU A O 1
ATOM 841 N N . ALA A 1 106 ? -3.853 -1.493 10.488 1.00 93.12 106 ALA A N 1
ATOM 842 C CA . ALA A 1 106 ? -4.463 -2.554 9.698 1.00 93.12 106 ALA A CA 1
ATOM 843 C C . ALA A 1 106 ? -3.618 -3.831 9.679 1.00 93.12 106 ALA A C 1
ATOM 845 O O . ALA A 1 106 ? -4.128 -4.919 9.933 1.00 93.12 106 ALA A O 1
ATOM 846 N N . ILE A 1 107 ? -2.312 -3.688 9.445 1.00 90.25 107 ILE A N 1
ATOM 847 C CA . ILE A 1 107 ? -1.378 -4.818 9.423 1.00 90.25 107 ILE A CA 1
ATOM 848 C C . ILE A 1 107 ? -1.312 -5.502 10.790 1.00 90.25 107 ILE A C 1
ATOM 850 O O . ILE A 1 107 ? -1.389 -6.725 10.850 1.00 90.25 107 ILE A O 1
ATOM 854 N N . VAL A 1 108 ? -1.188 -4.732 11.877 1.00 91.06 108 VAL A N 1
ATOM 855 C CA . VAL A 1 108 ? -1.108 -5.293 13.235 1.00 91.06 108 VAL A CA 1
ATOM 856 C C . VAL A 1 108 ? -2.369 -6.087 13.568 1.00 91.06 108 VAL A C 1
ATOM 858 O O . VAL A 1 108 ? -2.246 -7.243 13.955 1.00 91.06 108 VAL A O 1
ATOM 861 N N . ARG A 1 109 ? -3.563 -5.534 13.311 1.00 91.69 109 ARG A N 1
ATOM 862 C CA . ARG A 1 109 ? -4.832 -6.237 13.565 1.00 91.69 109 ARG A CA 1
ATOM 863 C C . ARG A 1 109 ? -4.937 -7.557 12.801 1.00 91.69 109 ARG A C 1
ATOM 865 O O . ARG A 1 109 ? -5.332 -8.562 13.375 1.00 91.69 109 ARG A O 1
ATOM 872 N N . LEU A 1 110 ? -4.556 -7.568 11.522 1.00 90.62 110 LEU A N 1
ATOM 873 C CA . LEU A 1 110 ? -4.581 -8.790 10.708 1.00 90.62 110 LEU A CA 1
ATOM 874 C C . LEU A 1 110 ? -3.570 -9.829 11.197 1.00 90.62 110 LEU A C 1
ATOM 876 O O . LEU A 1 110 ? -3.836 -11.026 11.131 1.00 90.62 110 LEU A O 1
ATOM 880 N N . MET A 1 111 ? -2.402 -9.388 11.669 1.00 90.50 111 MET A N 1
ATOM 881 C CA . MET A 1 111 ? -1.406 -10.286 12.254 1.00 90.50 111 MET A CA 1
ATOM 882 C C . MET A 1 111 ? -1.904 -10.881 13.574 1.00 90.50 111 MET A C 1
ATOM 884 O O . MET A 1 111 ? -1.810 -12.092 13.749 1.00 90.50 111 MET A O 1
ATOM 888 N N . GLU A 1 112 ? -2.469 -10.064 14.463 1.00 91.94 112 GLU A N 1
ATOM 889 C CA . GLU A 1 112 ? -3.056 -10.506 15.736 1.00 91.94 112 GLU A CA 1
ATOM 890 C C . GLU A 1 112 ? -4.192 -11.516 15.503 1.00 91.94 112 GLU A C 1
ATOM 892 O O . GLU A 1 112 ? -4.168 -12.603 16.081 1.00 91.94 112 GLU A O 1
ATOM 897 N N . GLU A 1 113 ? -5.089 -11.241 14.546 1.00 91.06 113 GLU A N 1
ATOM 898 C CA . GLU A 1 113 ? -6.173 -12.155 14.156 1.00 91.06 113 GLU A CA 1
ATOM 899 C C . GLU A 1 113 ? -5.644 -13.531 13.712 1.00 91.06 113 GLU A C 1
ATOM 901 O O . GLU A 1 113 ? -6.215 -14.570 14.047 1.00 91.06 113 GLU A O 1
ATOM 906 N N . LYS A 1 114 ? -4.53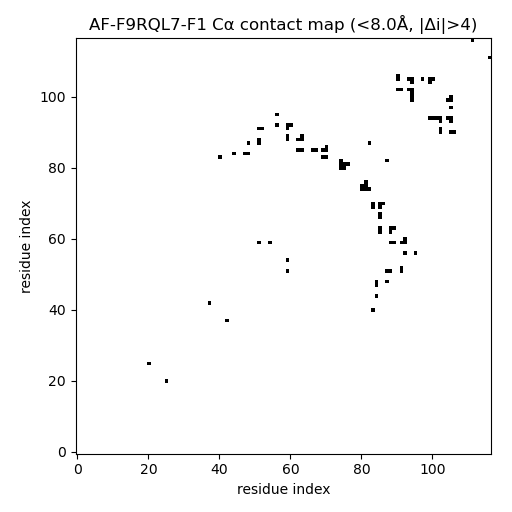2 -13.567 12.964 1.00 88.81 114 LYS A N 1
ATOM 907 C CA . LYS A 1 114 ? -3.934 -14.828 12.493 1.00 88.81 114 LYS A CA 1
ATOM 908 C C . LYS A 1 114 ? -3.129 -15.563 13.553 1.00 88.81 114 LYS A C 1
ATOM 910 O O . LYS A 1 114 ? -3.021 -16.785 13.465 1.00 88.81 114 LYS A O 1
ATOM 915 N N . ILE A 1 115 ? -2.580 -14.852 14.530 1.00 90.12 115 ILE A N 1
ATOM 916 C CA . ILE A 1 115 ? -1.828 -15.446 15.641 1.00 90.12 115 ILE A CA 1
ATOM 917 C C . ILE A 1 115 ? -2.780 -15.951 16.749 1.00 90.12 115 ILE A C 1
ATOM 919 O O . ILE A 1 115 ? -2.331 -16.656 17.647 1.00 90.12 115 ILE A O 1
ATOM 923 N N . GLN A 1 116 ? -4.095 -15.700 16.639 1.00 73.12 116 GLN A N 1
ATOM 924 C CA . GLN A 1 116 ? -5.102 -15.998 17.672 1.00 73.12 116 GLN A CA 1
ATOM 925 C C . GLN A 1 116 ? -4.804 -15.290 19.005 1.00 73.12 116 GLN A C 1
ATOM 927 O O . GLN A 1 116 ? -4.963 -15.881 20.075 1.00 73.12 116 GLN A O 1
ATOM 932 N N . MET A 1 117 ? -4.343 -14.038 18.932 1.00 55.28 117 MET A N 1
ATOM 933 C CA . MET A 1 117 ? -4.257 -13.138 20.089 1.00 55.28 117 MET A CA 1
ATOM 934 C C . MET A 1 117 ? -5.519 -12.294 20.237 1.00 55.28 117 MET A C 1
ATOM 936 O O . MET A 1 117 ? -6.111 -11.931 19.197 1.00 55.28 117 MET A O 1
#

Solvent-accessible surface area (backbone atoms only — not comparable to full-atom values): 7140 Å² total; per-residue (Å²): 137,84,60,73,76,56,56,62,56,48,67,72,62,72,67,76,84,84,70,98,68,50,74,66,56,53,52,47,53,52,49,50,53,51,48,52,50,46,51,77,69,55,77,50,52,69,60,52,49,56,52,52,74,71,49,51,73,70,56,36,51,56,52,40,66,77,34,56,88,61,63,78,66,86,61,90,56,99,87,52,91,61,76,48,74,42,51,47,37,52,42,48,46,49,9,59,74,74,65,38,96,36,50,67,54,33,53,51,52,56,50,34,61,73,72,73,101

Sequence (117 aa):
MKDPLLSNRRITTELSNDSSITIDQMKQLSRDKQKDYANKLSSNWKDAKSKIEGMEHDELLGFIDANKDNGLLVRSGSATIRVSVYEYALMQYVSKEIKARSVREAIVRLMEEKIQM